Protein AF-A0ABD0AM89-F1 (afdb_monomer)

Secondary structure (DSSP, 8-state):
-TT--S-SHHHHHHHSGGGHHHHHHHHHHHHHHHHTTT-EEEEEEEEETTEE---SS---HHHHHHHHTTSTT--S-GGGHHHHHHHHHHHHHTT----EEEEEEEESPPTT-S-S--

Solvent-accessible surface area (backbone atoms only — not comparable to full-atom values): 7268 Å² total; per-residue (Å²): 113,99,79,72,69,92,58,68,61,76,49,50,78,70,71,38,74,73,58,50,58,59,53,50,56,53,46,52,54,52,48,56,58,36,43,78,67,58,27,46,68,44,77,39,36,32,25,54,59,92,48,77,28,70,65,98,63,94,71,53,52,64,61,48,54,61,46,22,68,75,46,92,77,26,35,64,43,71,89,48,50,66,62,51,52,52,49,53,52,51,36,52,75,71,75,52,86,76,62,64,40,73,44,74,47,74,44,60,73,70,86,81,76,78,74,92,80,127

Sequence (118 aa):
MKYRHRDLRNILERSSARETAIRVAVGNVCEQLLAAFGVTLVGYVQAIGPVDTDLTKPQTVSEIKDAITQNDLRILAQDRVAELHDLIDQTRRAGDTLGGWIRVVVNGMPAGIGSYVS

pLDDT: mean 94.1, std 6.4, range [63.75, 98.5]

Radius of gyration: 18.72 Å; Cα contacts (8 Å, |Δi|>4): 106; chains: 1; bounding box: 45×34×50 Å

Mean predicted aligned error: 4.32 Å

Structure (mmCIF, N/CA/C/O backbone):
data_AF-A0ABD0AM89-F1
#
_entry.id   AF-A0ABD0AM89-F1
#
loop_
_atom_site.group_PDB
_atom_site.id
_atom_site.type_symbol
_atom_site.label_atom_id
_atom_site.label_alt_id
_atom_site.label_comp_id
_atom_site.label_asym_id
_atom_site.label_entity_id
_atom_site.label_seq_id
_atom_site.pdbx_PDB_ins_code
_atom_site.Cartn_x
_atom_site.Cartn_y
_atom_site.Cartn_z
_atom_site.occupancy
_atom_site.B_iso_or_equiv
_atom_site.auth_seq_id
_atom_site.auth_comp_id
_atom_site.auth_asym_id
_atom_site.auth_atom_id
_atom_site.pdbx_PDB_model_num
ATOM 1 N N . MET A 1 1 ? 30.775 -9.494 -5.635 1.00 66.88 1 MET A N 1
ATOM 2 C CA . MET A 1 1 ? 29.381 -9.966 -5.453 1.00 66.88 1 MET A CA 1
ATOM 3 C C . MET A 1 1 ? 29.302 -10.971 -4.308 1.00 66.88 1 MET A C 1
ATOM 5 O O . MET A 1 1 ? 30.098 -11.904 -4.308 1.00 66.88 1 MET A O 1
ATOM 9 N N . LYS A 1 2 ? 28.361 -10.789 -3.364 1.00 91.12 2 LYS A N 1
ATOM 10 C CA . LYS A 1 2 ? 28.185 -11.572 -2.115 1.00 91.12 2 LYS A CA 1
ATOM 11 C C . LYS A 1 2 ? 28.309 -13.095 -2.288 1.00 91.12 2 LYS A C 1
ATOM 13 O O . LYS A 1 2 ? 28.922 -13.748 -1.456 1.00 91.12 2 LYS A O 1
ATOM 18 N N . TYR A 1 3 ? 27.791 -13.634 -3.393 1.00 92.75 3 TYR A N 1
ATOM 19 C CA . TYR A 1 3 ? 27.714 -15.078 -3.652 1.00 92.75 3 TYR A CA 1
ATOM 20 C C . TYR A 1 3 ? 28.718 -15.601 -4.693 1.00 92.75 3 TYR A C 1
ATOM 22 O O . TYR A 1 3 ? 28.663 -16.769 -5.062 1.00 92.75 3 TYR A O 1
ATOM 30 N N . ARG A 1 4 ? 29.622 -14.744 -5.201 1.00 91.62 4 ARG A N 1
ATOM 31 C CA . ARG A 1 4 ? 30.614 -15.086 -6.247 1.00 91.62 4 ARG A CA 1
ATOM 32 C C . ARG A 1 4 ? 30.017 -15.831 -7.464 1.00 91.62 4 ARG A C 1
ATOM 34 O O . ARG A 1 4 ? 30.688 -16.653 -8.082 1.00 91.62 4 ARG A O 1
ATOM 41 N N . HIS A 1 5 ? 28.761 -15.543 -7.814 1.00 92.38 5 HIS A N 1
ATOM 42 C CA . HIS A 1 5 ? 28.099 -16.136 -8.975 1.00 92.38 5 HIS A CA 1
ATOM 43 C C . HIS A 1 5 ? 28.689 -15.626 -10.292 1.00 92.38 5 HIS A C 1
ATOM 45 O O . HIS A 1 5 ? 29.093 -14.468 -10.393 1.00 92.38 5 HIS A O 1
ATOM 51 N N . ARG A 1 6 ? 28.701 -16.508 -11.297 1.00 92.38 6 ARG A N 1
ATOM 52 C CA . ARG A 1 6 ? 29.092 -16.196 -12.682 1.00 92.38 6 ARG A CA 1
ATOM 53 C C . ARG A 1 6 ? 27.894 -15.870 -13.580 1.00 92.38 6 ARG A C 1
ATOM 55 O O . ARG A 1 6 ? 28.084 -15.276 -14.630 1.00 92.38 6 ARG A O 1
ATOM 62 N N . ASP A 1 7 ? 26.685 -16.233 -13.148 1.00 93.06 7 ASP A N 1
ATOM 63 C CA . ASP A 1 7 ? 25.417 -15.886 -13.796 1.00 93.06 7 ASP A CA 1
ATOM 64 C C . ASP A 1 7 ? 24.581 -15.016 -12.843 1.00 93.06 7 ASP A C 1
ATOM 66 O O . ASP A 1 7 ? 24.364 -15.382 -11.682 1.00 93.06 7 ASP A O 1
ATOM 70 N N . LEU A 1 8 ? 24.133 -13.856 -13.331 1.00 91.62 8 LEU A N 1
ATOM 71 C CA . LEU A 1 8 ? 23.307 -12.905 -12.584 1.00 91.62 8 LEU A CA 1
ATOM 72 C C . LEU A 1 8 ? 21.860 -13.382 -12.415 1.00 91.62 8 LEU A C 1
ATOM 74 O O . LEU A 1 8 ? 21.198 -12.953 -11.469 1.00 91.62 8 LEU A O 1
ATOM 78 N N . ARG A 1 9 ? 21.376 -14.299 -13.264 1.00 92.56 9 ARG A N 1
ATOM 79 C CA . ARG A 1 9 ? 20.016 -14.857 -13.171 1.00 92.56 9 ARG A CA 1
ATOM 80 C C . ARG A 1 9 ? 19.752 -15.502 -11.816 1.00 92.56 9 ARG A C 1
ATOM 82 O O . ARG A 1 9 ? 18.697 -15.279 -11.239 1.00 92.56 9 ARG A O 1
ATOM 89 N N . ASN A 1 10 ? 20.752 -16.171 -11.241 1.00 89.94 10 ASN A N 1
ATOM 90 C CA . ASN A 1 10 ? 20.656 -16.766 -9.903 1.00 89.94 10 ASN A CA 1
ATOM 91 C C . ASN A 1 10 ? 20.266 -15.752 -8.815 1.00 89.94 10 ASN A C 1
ATOM 93 O O . ASN A 1 10 ? 19.654 -16.119 -7.816 1.00 89.94 10 ASN A O 1
ATOM 97 N N . ILE A 1 11 ? 20.633 -14.481 -9.000 1.00 91.50 11 ILE A N 1
ATOM 98 C CA . ILE A 1 11 ? 20.261 -13.395 -8.095 1.00 91.50 11 ILE A CA 1
ATOM 99 C C . ILE A 1 11 ? 18.870 -12.877 -8.469 1.00 91.50 11 ILE A C 1
ATOM 101 O O . ILE A 1 11 ? 18.007 -12.816 -7.598 1.00 91.50 11 ILE A O 1
ATOM 105 N N . LEU A 1 12 ? 18.636 -12.577 -9.754 1.00 90.88 12 LEU A N 1
ATOM 106 C CA . LEU A 1 12 ? 17.380 -11.999 -10.253 1.00 90.88 12 LEU A CA 1
ATOM 107 C C . LEU A 1 12 ? 16.143 -12.842 -9.904 1.00 90.88 12 LEU A C 1
ATOM 109 O O . LEU A 1 12 ? 15.133 -12.284 -9.479 1.00 90.88 12 LEU A O 1
ATOM 113 N N . GLU A 1 13 ? 16.235 -14.171 -10.003 1.00 90.69 13 GLU A N 1
ATOM 114 C CA . GLU A 1 13 ? 15.127 -15.090 -9.691 1.00 90.69 13 GLU A CA 1
ATOM 115 C C . GLU A 1 13 ? 14.667 -15.005 -8.226 1.00 90.69 13 GLU A C 1
ATOM 117 O O . GLU A 1 13 ? 13.504 -15.250 -7.909 1.00 90.69 13 GLU A O 1
ATOM 122 N N . ARG A 1 14 ? 15.575 -14.647 -7.307 1.00 88.44 14 ARG A N 1
ATOM 123 C CA . ARG A 1 14 ? 15.285 -14.566 -5.866 1.00 88.44 14 ARG A CA 1
ATOM 124 C C . ARG A 1 14 ? 15.142 -13.143 -5.344 1.00 88.44 14 ARG A C 1
ATOM 126 O O . ARG A 1 14 ? 14.482 -12.957 -4.329 1.00 88.44 14 ARG A O 1
ATOM 133 N N . SER A 1 15 ? 15.739 -12.155 -6.006 1.00 90.69 15 SER A N 1
ATOM 134 C CA . SER A 1 15 ? 15.619 -10.739 -5.639 1.00 90.69 15 SER A CA 1
ATOM 135 C C . SER A 1 15 ? 14.427 -10.043 -6.296 1.00 90.69 15 SER A C 1
ATOM 137 O O . SER A 1 15 ? 14.190 -8.868 -6.031 1.00 90.69 15 SER A O 1
ATOM 139 N N . SER A 1 16 ? 13.705 -10.733 -7.182 1.00 94.00 16 SER A N 1
ATOM 140 C CA . SER A 1 16 ? 12.521 -10.198 -7.847 1.00 94.00 16 SER A CA 1
ATOM 141 C C . SER A 1 16 ? 11.409 -9.865 -6.852 1.00 94.00 16 SER A C 1
ATOM 143 O O . SER A 1 16 ? 11.119 -10.629 -5.930 1.00 94.00 16 SER A O 1
ATOM 145 N N . ALA A 1 17 ? 10.688 -8.777 -7.129 1.00 93.44 17 ALA A N 1
ATOM 146 C CA . ALA A 1 17 ? 9.467 -8.416 -6.415 1.00 93.44 17 ALA A CA 1
ATOM 147 C C . ALA A 1 17 ? 8.371 -9.496 -6.505 1.00 93.44 17 ALA A C 1
ATOM 149 O O . ALA A 1 17 ? 7.401 -9.433 -5.755 1.00 93.44 17 ALA A O 1
ATOM 150 N N . ARG A 1 18 ? 8.518 -10.522 -7.359 1.00 95.25 18 ARG A N 1
ATOM 151 C CA . ARG A 1 18 ? 7.613 -11.682 -7.402 1.00 95.25 18 ARG A CA 1
ATOM 152 C C . ARG A 1 18 ? 7.463 -12.360 -6.036 1.00 95.25 18 ARG A C 1
ATOM 154 O O . ARG A 1 18 ? 6.393 -12.885 -5.741 1.00 95.25 18 ARG A O 1
ATOM 161 N N . GLU A 1 19 ? 8.497 -12.316 -5.198 1.00 96.56 19 GLU A N 1
ATOM 162 C CA . GLU A 1 19 ? 8.447 -12.855 -3.837 1.00 96.56 19 GL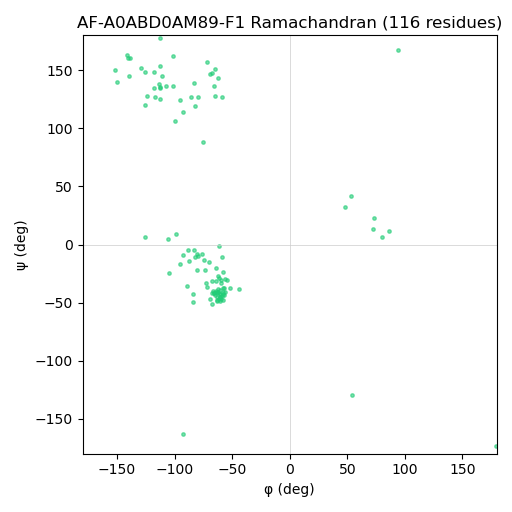U A CA 1
ATOM 163 C C . GLU A 1 19 ? 7.400 -12.148 -2.957 1.00 96.56 19 GLU A C 1
ATOM 165 O O . GLU A 1 19 ? 6.791 -12.794 -2.110 1.00 96.56 19 GLU A O 1
ATOM 170 N N . THR A 1 20 ? 7.056 -10.883 -3.224 1.00 96.88 20 THR A N 1
ATOM 171 C CA . THR A 1 20 ? 6.017 -10.169 -2.461 1.00 96.88 20 THR A CA 1
ATOM 172 C C . THR A 1 20 ? 4.652 -10.862 -2.499 1.00 96.88 20 THR A C 1
ATOM 174 O O . THR A 1 20 ? 3.885 -10.725 -1.550 1.00 96.88 20 THR A O 1
ATOM 177 N N . ALA A 1 21 ? 4.365 -11.682 -3.518 1.00 97.38 21 ALA A N 1
ATOM 178 C CA . ALA A 1 21 ? 3.128 -12.456 -3.597 1.00 97.38 21 ALA A CA 1
ATOM 179 C C . ALA A 1 21 ? 2.933 -13.383 -2.382 1.00 97.38 21 ALA A C 1
ATOM 181 O O . ALA A 1 21 ? 1.835 -13.436 -1.826 1.00 97.38 21 ALA A O 1
ATOM 182 N N . ILE A 1 22 ? 3.990 -14.068 -1.916 1.00 97.50 22 ILE A N 1
ATOM 183 C CA . ILE A 1 22 ? 3.872 -14.930 -0.728 1.00 97.50 22 ILE A CA 1
ATOM 184 C C . ILE A 1 22 ? 3.759 -14.101 0.552 1.00 97.50 22 ILE A C 1
ATOM 186 O O . ILE A 1 22 ? 3.030 -14.478 1.466 1.00 97.50 22 ILE A O 1
ATOM 190 N N . ARG A 1 23 ? 4.410 -12.931 0.600 1.00 98.06 23 ARG A N 1
ATOM 191 C CA . ARG A 1 23 ? 4.287 -12.002 1.732 1.00 98.06 23 ARG A CA 1
ATOM 192 C C . ARG A 1 23 ? 2.872 -11.457 1.868 1.00 98.06 23 ARG A C 1
ATOM 194 O O . ARG A 1 23 ? 2.382 -11.375 2.985 1.00 98.06 23 ARG A O 1
ATOM 201 N N . VAL A 1 24 ? 2.211 -11.131 0.757 1.00 98.06 24 VAL A N 1
ATOM 202 C CA . VAL A 1 24 ? 0.806 -10.693 0.748 1.00 98.06 24 VAL A CA 1
ATOM 203 C C . VAL A 1 24 ? -0.112 -11.824 1.206 1.00 98.06 24 VAL A C 1
ATOM 205 O O . VAL A 1 24 ? -0.987 -11.590 2.034 1.00 98.06 24 VAL A O 1
ATOM 208 N N . ALA A 1 25 ? 0.112 -13.057 0.742 1.00 97.88 25 ALA A N 1
ATOM 209 C CA . ALA A 1 25 ? -0.680 -14.207 1.177 1.00 97.88 25 ALA A CA 1
ATOM 210 C C . ALA A 1 25 ? -0.587 -14.435 2.697 1.00 97.88 25 ALA A C 1
ATOM 212 O O . ALA A 1 25 ? -1.610 -14.572 3.364 1.00 97.88 25 ALA A O 1
ATOM 213 N N . VAL A 1 26 ? 0.629 -14.411 3.255 1.00 98.50 26 VAL A N 1
ATOM 214 C CA . VAL A 1 26 ? 0.847 -14.508 4.709 1.00 98.50 26 VAL A CA 1
ATOM 215 C C . VAL A 1 26 ? 0.278 -13.285 5.433 1.00 98.50 26 VAL A C 1
ATOM 217 O O . VAL A 1 26 ? -0.380 -13.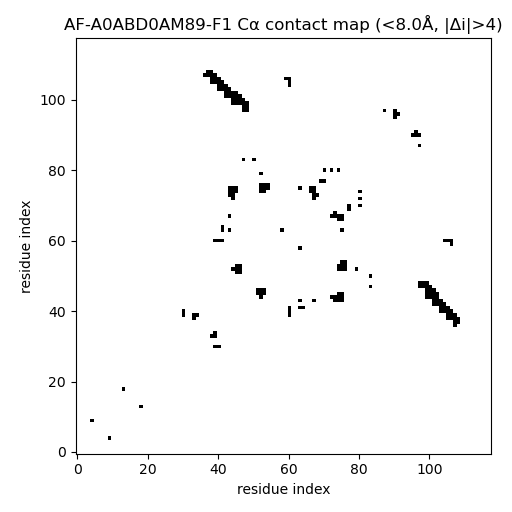427 6.460 1.00 98.50 26 VAL A O 1
ATOM 220 N N . GLY A 1 27 ? 0.467 -12.088 4.878 1.00 98.12 27 GLY A N 1
ATOM 221 C CA . GLY A 1 27 ? -0.069 -10.840 5.416 1.00 98.12 27 GLY A CA 1
ATOM 222 C C . GLY A 1 27 ? -1.590 -10.856 5.546 1.00 98.12 27 GLY A C 1
ATOM 223 O O . GLY A 1 27 ? -2.105 -10.396 6.556 1.00 98.12 27 GLY A O 1
ATOM 224 N N . ASN A 1 28 ? -2.304 -11.465 4.598 1.00 97.81 28 ASN A N 1
ATOM 225 C CA . ASN A 1 28 ? -3.759 -11.603 4.662 1.00 97.81 28 ASN A CA 1
ATOM 226 C C . ASN A 1 28 ? -4.219 -12.538 5.798 1.00 97.81 28 ASN A C 1
ATOM 228 O O . ASN A 1 28 ? -5.282 -12.338 6.380 1.00 97.81 28 ASN A O 1
ATOM 232 N N . VAL A 1 29 ? -3.419 -13.551 6.154 1.00 98.25 29 VAL A N 1
ATOM 233 C CA . VAL A 1 29 ? -3.682 -14.373 7.350 1.00 98.25 29 VAL A CA 1
ATOM 234 C C . VAL A 1 29 ? -3.505 -13.530 8.616 1.00 98.25 29 VAL A C 1
ATOM 236 O O . VAL A 1 29 ? -4.338 -13.590 9.520 1.00 98.25 29 VAL A O 1
ATOM 239 N N . CYS A 1 30 ? -2.466 -12.693 8.668 1.00 98.00 30 CYS A N 1
ATOM 240 C CA . CYS A 1 30 ? -2.270 -11.747 9.767 1.00 98.00 30 CYS A CA 1
ATOM 241 C C . CYS A 1 30 ? -3.403 -10.710 9.848 1.00 98.00 30 CYS A C 1
ATOM 243 O O . CYS A 1 30 ? -3.860 -10.405 10.944 1.00 98.00 30 CYS A O 1
ATOM 245 N N . GLU A 1 31 ? -3.884 -10.192 8.714 1.00 97.62 31 GLU A N 1
ATOM 246 C CA . GLU A 1 31 ? -5.006 -9.245 8.663 1.00 97.62 31 GLU A CA 1
ATOM 247 C C . GLU A 1 31 ? -6.295 -9.871 9.212 1.00 97.62 31 GLU A C 1
ATOM 249 O O . GLU A 1 31 ? -6.984 -9.238 10.007 1.00 97.62 31 GLU A O 1
ATOM 254 N N . GLN A 1 32 ? -6.581 -11.137 8.890 1.00 98.06 32 GLN A N 1
ATOM 255 C CA . GLN A 1 32 ? -7.719 -11.866 9.468 1.00 98.06 32 GLN A CA 1
ATOM 256 C C . GLN A 1 32 ? -7.596 -12.046 10.986 1.00 98.06 32 GLN A C 1
ATOM 258 O O . GLN A 1 32 ? -8.577 -11.869 11.708 1.00 98.06 32 GLN A O 1
ATOM 263 N N . LEU A 1 33 ? -6.397 -12.367 11.484 1.00 98.06 33 LEU A N 1
ATOM 264 C CA . LEU A 1 33 ? -6.145 -12.451 12.924 1.00 98.06 33 LEU A CA 1
ATOM 265 C C . LEU A 1 33 ? -6.379 -11.096 13.604 1.00 98.06 33 LEU A C 1
ATOM 267 O O . LEU A 1 33 ? -7.060 -11.028 14.621 1.00 98.06 33 LEU A O 1
ATOM 271 N N . LEU A 1 34 ? -5.837 -10.020 13.034 1.00 98.00 34 LEU A N 1
ATOM 2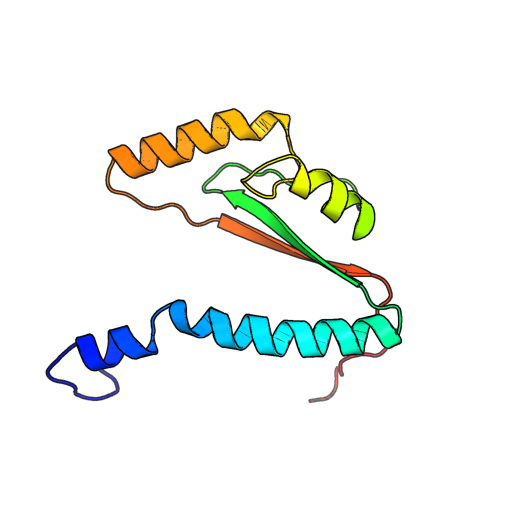72 C CA . LEU A 1 34 ? -5.988 -8.656 13.542 1.00 98.00 34 LEU A CA 1
ATOM 273 C C . LEU A 1 34 ? -7.453 -8.198 13.544 1.00 98.00 34 LEU A C 1
ATOM 275 O O . LEU A 1 34 ? -7.900 -7.581 14.513 1.00 98.00 34 LEU A O 1
ATOM 279 N N . ALA A 1 35 ? -8.221 -8.571 12.520 1.00 97.44 35 ALA A N 1
ATOM 280 C CA . ALA A 1 35 ? -9.644 -8.265 12.436 1.00 97.44 35 ALA A CA 1
ATOM 281 C C . ALA A 1 35 ? -10.444 -8.858 13.610 1.00 97.44 35 ALA A C 1
ATOM 283 O O . ALA A 1 35 ? -11.370 -8.211 14.099 1.00 97.44 35 ALA A O 1
ATOM 284 N N . AL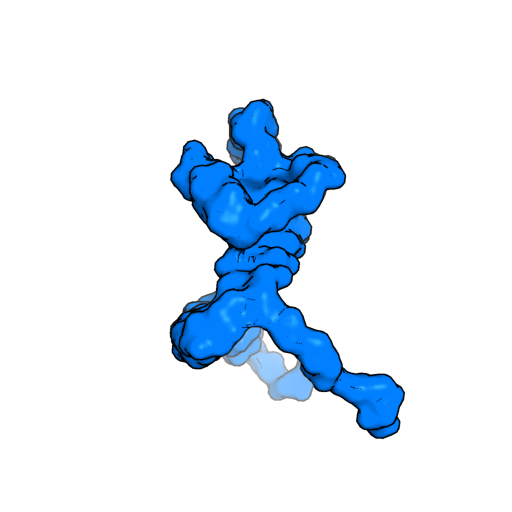A A 1 36 ? -10.053 -10.028 14.133 1.00 97.19 36 ALA A N 1
ATOM 285 C CA . ALA A 1 36 ? -10.679 -10.620 15.320 1.00 97.19 36 ALA A CA 1
ATOM 286 C C . ALA A 1 36 ? -10.494 -9.770 16.596 1.00 97.19 36 ALA A C 1
ATOM 288 O O . ALA A 1 36 ? -11.275 -9.900 17.537 1.00 97.19 36 ALA A O 1
ATOM 289 N N . PHE A 1 37 ? -9.502 -8.874 16.617 1.00 96.75 37 PHE A N 1
ATOM 290 C CA . PHE A 1 37 ? -9.263 -7.903 17.691 1.00 96.75 37 PHE A CA 1
ATOM 291 C C . PHE A 1 37 ? -9.812 -6.503 17.374 1.00 96.75 37 PHE A C 1
ATOM 293 O O . PHE A 1 37 ? -9.516 -5.551 18.092 1.00 96.75 37 PHE A O 1
ATOM 300 N N . GLY A 1 38 ? -10.589 -6.348 16.296 1.00 97.12 38 GLY A N 1
ATOM 301 C CA . GLY A 1 38 ? -11.099 -5.047 15.856 1.00 97.12 38 GLY A CA 1
ATOM 302 C C . GLY A 1 38 ? -10.033 -4.134 15.239 1.00 97.12 38 GLY A C 1
ATOM 303 O O . GLY A 1 38 ? -10.281 -2.941 15.058 1.00 97.12 38 GLY A O 1
ATOM 304 N N . VAL A 1 39 ? -8.856 -4.672 14.902 1.00 98.06 39 VAL A N 1
ATOM 305 C CA . VAL A 1 39 ? -7.794 -3.928 14.219 1.00 98.06 39 VAL A CA 1
ATOM 306 C C . VAL A 1 39 ? -8.040 -3.987 12.717 1.00 98.06 39 VAL A C 1
ATOM 308 O O . VAL A 1 39 ? -8.175 -5.061 12.135 1.00 98.06 39 VAL A O 1
ATOM 311 N N . THR A 1 40 ? -8.073 -2.824 12.074 1.00 97.44 40 THR A N 1
ATOM 312 C CA . THR A 1 40 ? -8.244 -2.709 10.621 1.00 97.44 40 THR A CA 1
ATOM 313 C C . THR A 1 40 ? -7.116 -1.887 10.030 1.00 97.44 40 THR A C 1
ATOM 315 O O . THR A 1 40 ? -6.587 -0.986 10.680 1.00 97.44 40 THR A O 1
ATOM 318 N N . LEU A 1 41 ? -6.737 -2.196 8.793 1.00 96.94 41 LEU A N 1
ATOM 319 C CA . LEU A 1 41 ? -5.696 -1.464 8.090 1.00 96.94 41 LEU A CA 1
ATOM 320 C C . LEU A 1 41 ? -6.038 -1.224 6.620 1.00 96.94 41 LEU A C 1
ATOM 322 O O . LEU A 1 41 ? -6.892 -1.893 6.031 1.00 96.94 41 LEU A O 1
ATOM 326 N N . VAL A 1 42 ? -5.356 -0.245 6.033 1.00 96.19 42 VAL A N 1
ATOM 327 C CA . VAL A 1 42 ? -5.375 0.040 4.598 1.00 96.19 42 VAL A CA 1
ATOM 328 C C . VAL A 1 42 ? -4.040 0.634 4.167 1.00 96.19 42 VAL A C 1
ATOM 330 O O . VAL A 1 42 ? -3.455 1.449 4.878 1.00 96.19 42 VAL A O 1
ATOM 333 N N . GLY A 1 43 ? -3.565 0.218 2.994 1.00 95.19 43 GLY A N 1
ATOM 334 C CA . GLY A 1 43 ? -2.454 0.849 2.289 1.00 95.19 43 GLY A CA 1
ATOM 335 C C . GLY A 1 43 ? -2.955 1.623 1.071 1.00 95.19 43 GLY A C 1
ATOM 336 O O . GLY A 1 43 ? -3.794 1.110 0.321 1.00 95.19 43 GLY A O 1
ATOM 337 N N . TYR A 1 44 ? -2.432 2.829 0.865 1.00 96.00 44 TYR A N 1
ATOM 338 C CA . TYR A 1 44 ? -2.734 3.666 -0.296 1.00 96.00 44 TYR A CA 1
ATOM 339 C C . TYR A 1 44 ? -1.496 4.413 -0.797 1.00 96.00 44 TYR A C 1
ATOM 341 O O . TYR A 1 44 ? -0.484 4.508 -0.097 1.00 96.00 44 TYR A O 1
ATOM 349 N N . VAL A 1 45 ? -1.571 4.916 -2.028 1.00 96.62 45 VAL A N 1
ATOM 350 C CA . VAL A 1 45 ? -0.494 5.693 -2.643 1.00 96.62 45 VAL A CA 1
ATOM 351 C C . VAL A 1 45 ? -0.602 7.135 -2.162 1.00 96.62 45 VAL A C 1
ATOM 353 O O . VAL A 1 45 ? -1.620 7.784 -2.373 1.00 96.62 45 VAL A O 1
ATOM 356 N N . GLN A 1 46 ? 0.440 7.615 -1.486 1.00 95.06 46 GLN A N 1
ATOM 357 C CA . GLN A 1 46 ? 0.533 8.990 -1.005 1.00 95.06 46 GLN A CA 1
ATOM 358 C C . GLN A 1 46 ? 1.178 9.897 -2.058 1.00 95.06 46 GLN A C 1
ATOM 360 O O . GLN A 1 46 ? 0.762 11.037 -2.203 1.00 95.06 46 GLN A O 1
ATOM 365 N N . ALA A 1 47 ? 2.151 9.403 -2.825 1.00 96.50 47 ALA A N 1
ATOM 366 C CA . ALA A 1 47 ? 2.781 10.177 -3.893 1.00 96.50 47 ALA A CA 1
ATOM 367 C C . ALA A 1 47 ? 3.299 9.274 -5.014 1.00 96.50 47 ALA A C 1
ATOM 369 O O . ALA A 1 47 ? 3.739 8.152 -4.751 1.00 96.50 47 ALA A O 1
ATOM 370 N N . ILE A 1 48 ? 3.315 9.791 -6.242 1.00 97.75 48 ILE A N 1
ATOM 371 C CA . ILE A 1 48 ? 3.970 9.168 -7.400 1.00 97.75 48 ILE A CA 1
ATOM 372 C C . ILE A 1 48 ? 4.928 10.200 -7.990 1.00 97.75 48 ILE A C 1
ATOM 374 O O . ILE A 1 48 ? 4.522 11.294 -8.382 1.00 97.75 48 ILE A O 1
ATOM 378 N N . GLY A 1 49 ? 6.219 9.867 -8.033 1.00 96.38 49 GLY A N 1
ATOM 379 C CA . GLY A 1 49 ? 7.250 10.841 -8.385 1.00 96.38 49 GLY A CA 1
ATOM 380 C C . GLY A 1 49 ? 7.170 12.099 -7.496 1.00 96.38 49 GLY A C 1
ATOM 381 O O . GLY A 1 49 ? 7.137 11.961 -6.271 1.00 96.38 49 GLY A O 1
ATOM 382 N N . PRO A 1 50 ? 7.155 13.315 -8.076 1.00 94.75 50 PRO A N 1
ATOM 383 C CA . PRO A 1 50 ? 7.089 14.570 -7.325 1.00 94.75 50 PRO A CA 1
ATOM 384 C C . PRO A 1 50 ? 5.667 14.991 -6.913 1.00 94.75 50 PRO A C 1
ATOM 386 O O . PRO A 1 50 ? 5.523 16.004 -6.231 1.00 94.75 50 PRO A O 1
ATOM 389 N N . VAL A 1 51 ? 4.624 14.272 -7.341 1.00 95.69 51 VAL A N 1
ATOM 390 C CA . VAL A 1 51 ? 3.226 14.666 -7.115 1.00 95.69 51 VAL A CA 1
ATOM 391 C C . VAL A 1 51 ? 2.711 14.018 -5.832 1.00 95.69 51 VAL A C 1
ATOM 393 O O . VAL A 1 51 ? 2.581 12.794 -5.757 1.00 95.69 51 VAL A O 1
ATOM 396 N N . ASP A 1 52 ? 2.420 14.848 -4.829 1.00 93.62 52 ASP A N 1
ATOM 397 C CA . ASP A 1 52 ? 1.767 14.441 -3.581 1.00 93.62 52 ASP A CA 1
ATOM 398 C C . ASP A 1 52 ? 0.243 14.391 -3.766 1.00 93.62 52 ASP A C 1
ATOM 400 O O . ASP A 1 52 ? -0.360 15.244 -4.419 1.00 93.62 52 ASP A O 1
ATOM 404 N N . THR A 1 53 ? -0.376 13.368 -3.191 1.00 91.25 53 THR A N 1
ATOM 405 C CA . THR A 1 53 ? -1.817 13.095 -3.240 1.00 91.25 53 THR A CA 1
ATOM 406 C C . THR A 1 53 ? -2.424 12.941 -1.848 1.00 91.25 53 THR A C 1
ATOM 408 O O . THR A 1 53 ? -3.595 12.567 -1.726 1.00 91.25 53 THR A O 1
ATOM 411 N N . ASP A 1 54 ? -1.638 13.204 -0.798 1.00 83.62 54 ASP A N 1
ATOM 412 C CA . ASP A 1 54 ? -2.115 13.168 0.574 1.00 83.62 54 ASP A CA 1
ATOM 413 C C . ASP A 1 54 ? -3.144 14.268 0.829 1.00 83.62 54 ASP A C 1
ATOM 415 O O . ASP A 1 54 ? -2.971 15.435 0.466 1.00 83.62 54 ASP A O 1
ATOM 419 N N . LEU A 1 55 ? -4.212 13.900 1.526 1.00 75.06 55 LEU A N 1
ATOM 420 C CA . LEU A 1 55 ? -5.160 14.862 2.055 1.00 75.06 55 LEU A CA 1
ATOM 421 C C . LEU A 1 55 ? -4.745 15.136 3.499 1.00 75.06 55 LEU A C 1
ATOM 423 O O . LEU A 1 55 ? -4.661 14.227 4.315 1.00 75.06 55 LEU A O 1
ATOM 427 N N . THR A 1 56 ? -4.516 16.400 3.845 1.00 70.25 56 THR A N 1
ATOM 428 C CA . THR A 1 56 ? -3.992 16.836 5.157 1.00 70.25 56 THR A CA 1
ATOM 429 C C . THR A 1 56 ? -4.868 16.480 6.368 1.00 70.25 56 THR A C 1
ATOM 431 O O . THR A 1 56 ? -4.517 16.805 7.504 1.00 70.25 56 THR A O 1
ATOM 434 N N . LYS A 1 57 ? -6.021 15.835 6.161 1.00 74.56 57 LYS A N 1
ATOM 435 C CA . LYS A 1 57 ? -6.974 15.479 7.212 1.00 74.56 57 LYS A CA 1
ATOM 436 C C . LYS A 1 57 ? -6.836 14.004 7.591 1.00 74.56 57 LYS A C 1
ATOM 438 O O . LYS A 1 57 ? -6.800 13.159 6.700 1.00 74.56 57 LYS A O 1
ATOM 443 N N . PRO A 1 58 ? -6.844 13.670 8.894 1.00 66.12 58 PRO A N 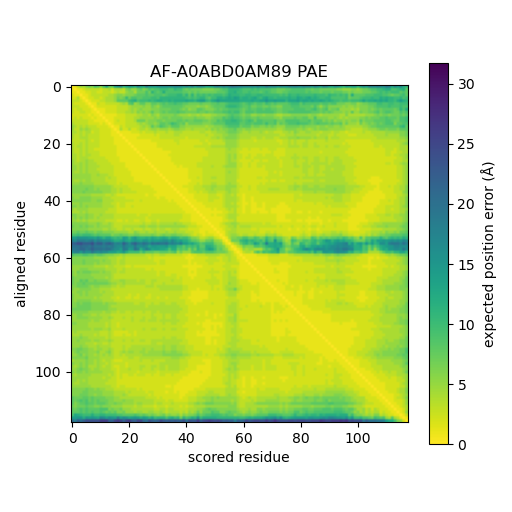1
ATOM 444 C CA . PRO A 1 58 ? -6.953 12.285 9.327 1.00 66.12 58 PRO A CA 1
ATOM 445 C C . PRO A 1 58 ? -8.248 11.669 8.792 1.00 66.12 58 PRO A C 1
ATOM 447 O O . PRO A 1 58 ? -9.327 12.223 9.001 1.00 66.12 58 PRO A O 1
ATOM 450 N N . GLN A 1 59 ? -8.128 10.528 8.123 1.00 83.94 59 GLN A N 1
ATOM 451 C CA . GLN A 1 59 ? -9.249 9.726 7.642 1.00 83.94 59 GLN A CA 1
ATOM 452 C C . GLN A 1 59 ? -9.212 8.352 8.307 1.00 83.94 59 GLN A C 1
ATOM 454 O O . GLN A 1 59 ? -8.143 7.823 8.628 1.00 83.94 59 GLN A O 1
ATOM 459 N N . THR A 1 60 ? -10.385 7.769 8.518 1.00 92.75 60 THR A N 1
ATOM 460 C CA . THR A 1 60 ? -10.508 6.389 8.985 1.00 92.75 60 THR A CA 1
ATOM 461 C C . THR A 1 60 ? -10.137 5.404 7.876 1.00 92.75 60 THR A C 1
ATOM 463 O O . THR A 1 60 ? -10.239 5.703 6.686 1.00 92.75 60 THR A O 1
ATOM 466 N N . VAL A 1 61 ? -9.752 4.184 8.256 1.00 95.31 61 VAL A N 1
ATOM 467 C CA . VAL A 1 61 ? -9.486 3.083 7.317 1.00 95.31 61 VAL A CA 1
ATOM 468 C C . VAL A 1 61 ? -10.658 2.860 6.351 1.00 95.31 61 VAL A C 1
ATOM 470 O O . VAL A 1 61 ? -10.413 2.579 5.181 1.00 95.31 61 VAL A O 1
ATOM 473 N N . SER A 1 62 ? -11.911 3.002 6.805 1.00 94.88 62 SER A N 1
ATOM 474 C CA . SER A 1 62 ? -13.093 2.832 5.945 1.00 94.88 62 SER A CA 1
ATOM 475 C C . SER A 1 62 ? -13.190 3.931 4.889 1.00 94.88 62 SER A C 1
ATOM 477 O O . SER A 1 62 ? -13.264 3.624 3.705 1.00 94.88 62 SER A O 1
ATOM 479 N N . GLU A 1 63 ? -13.104 5.201 5.296 1.00 94.38 63 GLU A N 1
ATOM 480 C CA . GLU A 1 63 ? -13.178 6.345 4.374 1.00 94.38 63 GLU A CA 1
ATOM 481 C C . GLU A 1 63 ? -12.057 6.303 3.329 1.00 94.38 63 GLU A C 1
ATOM 483 O O . GLU A 1 63 ? -12.285 6.575 2.150 1.00 94.38 63 GLU A O 1
ATOM 488 N N . ILE A 1 64 ? -10.848 5.909 3.746 1.00 95.56 64 ILE A N 1
ATOM 489 C CA . ILE A 1 64 ? -9.718 5.720 2.834 1.00 95.56 64 ILE A CA 1
ATOM 490 C C . ILE A 1 64 ? -10.028 4.600 1.837 1.00 95.56 64 ILE A C 1
ATOM 492 O O . ILE A 1 64 ? -9.844 4.799 0.639 1.00 95.56 64 ILE A O 1
ATOM 496 N N . LYS A 1 65 ? -10.502 3.429 2.297 1.00 95.56 65 LYS A N 1
ATOM 497 C CA . LYS A 1 65 ? -10.854 2.299 1.414 1.00 95.56 65 LYS A CA 1
ATOM 498 C C . LYS A 1 65 ? -11.896 2.708 0.367 1.00 95.56 65 LYS A C 1
ATOM 500 O O . LYS A 1 65 ? -11.725 2.386 -0.810 1.00 95.56 65 LYS A O 1
ATOM 505 N N . ASP A 1 66 ? -12.920 3.449 0.771 1.00 95.00 66 ASP A N 1
ATOM 506 C CA . ASP A 1 66 ? -13.984 3.896 -0.129 1.00 95.00 66 ASP A CA 1
ATOM 507 C C . ASP A 1 66 ? -13.465 4.888 -1.180 1.00 95.00 66 ASP A C 1
ATOM 509 O O . ASP A 1 66 ? -13.808 4.773 -2.355 1.00 95.00 66 ASP A O 1
ATOM 513 N N . ALA A 1 67 ? -12.582 5.815 -0.796 1.00 93.69 67 ALA A N 1
ATOM 514 C CA . ALA A 1 67 ? -12.001 6.794 -1.714 1.00 93.69 67 ALA A CA 1
ATOM 515 C C . 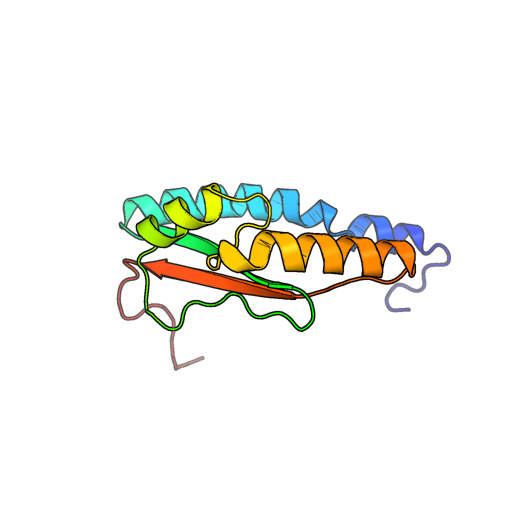ALA A 1 67 ? -11.027 6.168 -2.728 1.00 93.69 67 ALA A C 1
ATOM 517 O O . ALA A 1 67 ? -11.109 6.441 -3.926 1.00 93.69 67 ALA A O 1
ATOM 518 N N . ILE A 1 68 ? -10.109 5.307 -2.275 1.00 95.19 68 ILE A N 1
ATOM 519 C CA . ILE A 1 68 ? -9.055 4.745 -3.141 1.00 95.19 68 ILE A CA 1
ATOM 520 C C . ILE A 1 68 ? -9.573 3.680 -4.111 1.00 95.19 68 ILE A C 1
ATOM 522 O O . ILE A 1 68 ? -8.849 3.281 -5.015 1.00 95.19 68 ILE A O 1
ATOM 526 N N . THR A 1 69 ? -10.793 3.176 -3.910 1.00 96.00 69 THR A N 1
ATOM 527 C CA . THR A 1 69 ? -11.443 2.241 -4.844 1.00 96.00 69 THR A CA 1
ATOM 528 C C . THR A 1 69 ? -12.111 2.948 -6.021 1.00 96.00 69 THR A C 1
ATOM 530 O O . THR A 1 69 ? -12.463 2.283 -6.992 1.00 96.00 69 THR A O 1
ATOM 533 N N . GLN A 1 70 ? -12.233 4.281 -5.980 1.00 95.94 70 GLN A N 1
ATOM 534 C CA . GLN A 1 70 ? -12.792 5.083 -7.075 1.00 95.94 70 GLN A CA 1
ATOM 535 C C . GLN A 1 70 ? -11.791 5.363 -8.206 1.00 95.94 70 GLN A C 1
ATOM 537 O O . GLN A 1 70 ? -12.178 5.891 -9.245 1.00 95.94 70 GLN A O 1
ATOM 542 N N . ASN A 1 71 ? -10.514 5.018 -8.024 1.00 96.38 71 ASN A N 1
ATOM 543 C CA . ASN A 1 71 ? -9.478 5.173 -9.041 1.00 96.38 71 ASN A CA 1
ATOM 544 C C . ASN A 1 71 ? -8.511 3.980 -9.053 1.00 96.38 71 ASN A C 1
ATOM 546 O O . ASN A 1 71 ? -8.398 3.220 -8.092 1.00 96.38 71 ASN A O 1
ATOM 550 N N . ASP A 1 72 ? -7.803 3.818 -10.165 1.00 97.12 72 ASP A N 1
ATOM 551 C CA . ASP A 1 72 ? -6.847 2.736 -10.412 1.00 97.12 72 ASP A CA 1
ATOM 552 C C . ASP A 1 72 ? -5.474 2.975 -9.762 1.00 97.12 72 ASP A C 1
ATOM 554 O O . ASP A 1 72 ? -4.748 2.021 -9.477 1.00 97.12 72 ASP A O 1
ATOM 558 N N . LEU A 1 73 ? -5.137 4.234 -9.472 1.00 97.12 73 LEU A N 1
ATOM 559 C CA . LEU A 1 73 ? -3.891 4.628 -8.809 1.00 97.12 73 LEU A CA 1
ATOM 560 C C . LEU A 1 73 ? -3.918 4.428 -7.286 1.00 97.12 73 LEU A C 1
ATOM 562 O O . LEU A 1 73 ? -2.879 4.526 -6.635 1.00 97.12 73 LEU A O 1
ATOM 566 N N . ARG A 1 74 ? -5.088 4.123 -6.712 1.00 96.69 74 ARG A N 1
ATOM 567 C CA . ARG A 1 74 ? -5.327 3.978 -5.268 1.00 96.69 74 ARG A CA 1
ATOM 568 C C . ARG A 1 74 ? -4.868 5.197 -4.454 1.00 96.69 74 ARG A C 1
ATOM 570 O O . ARG A 1 74 ? -4.282 5.035 -3.381 1.00 96.69 74 ARG A O 1
ATOM 577 N N . ILE A 1 75 ? -5.131 6.397 -4.967 1.00 96.06 75 ILE A N 1
ATOM 578 C CA . ILE A 1 75 ? -4.833 7.685 -4.317 1.00 96.06 75 ILE A CA 1
ATOM 579 C C . ILE A 1 75 ? -6.090 8.296 -3.692 1.00 96.06 75 ILE A C 1
ATOM 581 O O . ILE A 1 75 ? -7.213 7.946 -4.063 1.00 96.06 75 ILE A O 1
ATOM 585 N N . LEU A 1 76 ? -5.907 9.245 -2.772 1.00 94.81 76 LEU A N 1
ATOM 586 C CA . LEU A 1 76 ? -7.013 9.990 -2.164 1.00 94.81 76 LEU A CA 1
ATOM 587 C C . LEU A 1 76 ? -7.469 11.180 -3.024 1.00 94.81 76 LEU A C 1
ATOM 589 O O . LEU A 1 76 ? -8.673 11.398 -3.183 1.00 94.81 76 LEU A O 1
ATOM 593 N N . ALA A 1 77 ? -6.520 11.933 -3.587 1.00 94.06 77 ALA A N 1
ATOM 594 C CA . ALA A 1 77 ? -6.779 13.130 -4.388 1.00 94.06 77 ALA A CA 1
ATOM 595 C C . ALA A 1 77 ? -7.291 12.788 -5.803 1.00 94.06 77 ALA A C 1
ATOM 597 O O . ALA A 1 77 ? -6.519 12.659 -6.751 1.00 94.06 77 ALA A O 1
ATOM 598 N N . GLN A 1 78 ? -8.612 12.636 -5.952 1.00 93.31 78 GLN A N 1
ATOM 599 C CA . GLN A 1 78 ? -9.248 12.247 -7.225 1.00 93.31 78 GLN A CA 1
ATOM 600 C C . GLN A 1 78 ? -8.978 13.240 -8.367 1.00 93.31 78 GLN A C 1
ATOM 602 O O . GLN A 1 78 ? -8.900 12.853 -9.529 1.00 93.31 78 GLN A O 1
ATOM 607 N N . ASP A 1 79 ? -8.805 14.521 -8.045 1.00 94.56 79 ASP A N 1
ATOM 608 C CA . ASP A 1 79 ? -8.509 15.581 -9.010 1.00 94.56 79 ASP A CA 1
ATOM 609 C C . ASP A 1 79 ? -7.089 15.485 -9.598 1.00 94.56 79 ASP A C 1
ATOM 611 O O . ASP A 1 79 ? -6.809 16.110 -10.620 1.00 94.56 79 ASP A O 1
ATOM 615 N N . ARG A 1 80 ? -6.202 14.693 -8.980 1.00 95.69 80 ARG A N 1
ATOM 616 C CA . ARG A 1 80 ? -4.818 14.465 -9.427 1.00 95.69 80 ARG A CA 1
ATOM 617 C C . ARG A 1 80 ? -4.660 13.239 -10.332 1.00 95.69 80 ARG A C 1
ATOM 619 O O . ARG A 1 80 ? -3.586 13.049 -10.894 1.00 95.69 80 ARG A O 1
ATOM 626 N N . VAL A 1 81 ? -5.694 12.402 -10.494 1.00 96.94 81 VAL A N 1
ATOM 627 C CA . VAL A 1 81 ? -5.593 11.132 -11.247 1.00 96.94 81 VAL A CA 1
ATOM 628 C C . VAL A 1 81 ? -5.132 11.368 -12.689 1.00 96.94 81 VAL A C 1
ATOM 630 O O . VAL A 1 81 ? -4.188 10.724 -13.138 1.00 96.94 81 VAL A O 1
ATOM 633 N N . ALA A 1 82 ? -5.744 12.329 -13.389 1.00 97.81 82 ALA A N 1
ATOM 634 C CA . ALA A 1 82 ? -5.409 12.626 -14.783 1.00 97.81 82 ALA A CA 1
ATOM 635 C C . ALA A 1 82 ? -3.962 13.129 -14.946 1.00 97.81 82 ALA A C 1
ATOM 637 O O . ALA A 1 82 ? -3.232 12.635 -15.800 1.00 97.81 82 ALA A O 1
ATOM 638 N N . GLU A 1 83 ? -3.525 14.053 -14.082 1.00 97.75 83 GLU A N 1
ATOM 639 C CA . GLU A 1 83 ? -2.139 14.546 -14.065 1.00 97.75 83 GLU A CA 1
ATOM 640 C C . GLU A 1 83 ? -1.137 13.403 -13.851 1.00 97.75 83 GLU A C 1
ATOM 642 O O . GLU A 1 83 ? -0.088 13.350 -14.493 1.00 97.75 83 GLU A O 1
ATOM 647 N N . LEU A 1 84 ? -1.459 12.467 -12.958 1.00 98.00 84 LEU A N 1
ATOM 648 C CA . LEU A 1 84 ? -0.593 11.337 -12.648 1.00 98.00 84 LEU A CA 1
ATOM 649 C C . LEU A 1 84 ? -0.523 10.306 -13.772 1.00 98.00 84 LEU A C 1
ATOM 651 O O . LEU A 1 84 ? 0.555 9.764 -14.018 1.00 98.00 84 LEU A O 1
ATOM 655 N N . HIS A 1 85 ? -1.627 10.049 -14.476 1.00 98.50 85 HIS A N 1
ATOM 656 C CA . HIS A 1 85 ? -1.595 9.230 -15.690 1.00 98.50 85 HIS A CA 1
ATOM 657 C C . HIS A 1 85 ? -0.697 9.861 -16.755 1.00 98.50 85 HIS A C 1
ATOM 659 O O . HIS A 1 85 ? 0.165 9.170 -17.300 1.00 98.50 85 HIS A O 1
ATOM 665 N N . ASP A 1 86 ? -0.822 11.171 -16.982 1.00 98.38 86 ASP A N 1
ATOM 666 C CA . ASP A 1 86 ? 0.029 11.897 -17.928 1.00 98.38 86 ASP A CA 1
ATOM 667 C C . ASP A 1 86 ? 1.510 11.823 -17.535 1.00 98.38 86 ASP A C 1
ATOM 669 O O . ASP A 1 86 ? 2.367 11.584 -18.390 1.00 98.38 86 ASP A O 1
ATOM 673 N N . LEU A 1 87 ? 1.823 11.980 -16.246 1.00 98.31 87 LEU A N 1
ATOM 674 C CA . LEU A 1 87 ? 3.181 11.847 -15.723 1.00 98.31 87 LEU A CA 1
ATOM 675 C C . LEU A 1 87 ? 3.745 10.437 -15.965 1.00 98.31 87 LEU A C 1
ATOM 677 O O . LEU A 1 87 ? 4.852 10.302 -16.487 1.00 98.31 87 LEU A O 1
ATOM 681 N N . ILE A 1 88 ? 2.986 9.388 -15.631 1.00 98.25 88 ILE A N 1
ATOM 682 C CA . ILE A 1 88 ? 3.394 7.988 -15.834 1.00 98.25 88 ILE A CA 1
ATOM 683 C C . ILE A 1 88 ? 3.669 7.717 -17.318 1.00 98.25 88 ILE A C 1
ATOM 685 O O . ILE A 1 88 ? 4.692 7.116 -17.663 1.00 98.25 88 ILE A O 1
ATOM 689 N N . ASP A 1 89 ? 2.794 8.188 -18.204 1.00 98.44 89 ASP A N 1
ATOM 690 C CA . ASP A 1 89 ? 2.937 8.012 -19.647 1.00 98.44 89 ASP A CA 1
ATOM 691 C C . ASP A 1 89 ? 4.151 8.755 -20.208 1.00 98.44 89 ASP A C 1
ATOM 693 O O . ASP A 1 89 ? 4.888 8.208 -21.036 1.00 98.44 89 ASP A O 1
ATOM 697 N N . GLN A 1 90 ? 4.393 9.986 -19.758 1.00 98.38 90 GLN A N 1
ATOM 698 C CA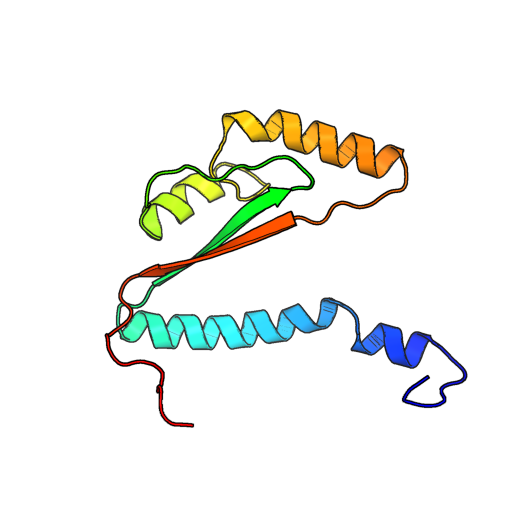 . GLN A 1 90 ? 5.566 10.762 -20.155 1.00 98.38 90 GLN A CA 1
ATOM 699 C C . GLN A 1 90 ? 6.860 10.083 -19.703 1.00 98.38 90 GLN A C 1
ATOM 701 O O . GLN A 1 90 ? 7.763 9.891 -20.522 1.00 98.38 90 GLN A O 1
ATOM 706 N N . THR A 1 91 ? 6.936 9.644 -18.444 1.00 98.25 91 THR A N 1
ATOM 707 C CA . THR A 1 91 ? 8.103 8.926 -17.917 1.00 98.25 91 THR A CA 1
ATOM 708 C C . THR A 1 91 ? 8.348 7.625 -18.678 1.00 98.25 91 THR A C 1
ATOM 710 O O . THR A 1 91 ? 9.478 7.343 -19.082 1.00 98.25 91 THR A O 1
ATOM 713 N N . ARG A 1 92 ? 7.284 6.874 -18.988 1.00 97.88 92 ARG A N 1
ATOM 714 C CA . ARG A 1 92 ? 7.378 5.668 -19.814 1.00 97.88 92 ARG A CA 1
ATOM 715 C C . ARG A 1 92 ? 7.919 5.968 -21.214 1.00 97.88 92 ARG A C 1
ATOM 717 O O . ARG A 1 92 ? 8.780 5.233 -21.693 1.00 97.88 92 ARG A O 1
ATOM 724 N N . ARG A 1 93 ? 7.431 7.023 -21.881 1.00 98.12 93 ARG A N 1
ATOM 725 C CA . ARG A 1 93 ? 7.910 7.436 -23.219 1.00 98.12 93 ARG A CA 1
ATOM 726 C C . ARG A 1 93 ? 9.372 7.881 -23.196 1.00 98.12 93 ARG A C 1
ATOM 728 O O . ARG A 1 93 ? 10.073 7.670 -24.181 1.00 98.12 93 ARG A O 1
ATOM 735 N N . ALA A 1 94 ? 9.829 8.446 -22.082 1.00 98.12 94 ALA A N 1
ATOM 736 C CA . ALA A 1 94 ? 11.224 8.815 -21.870 1.00 98.12 94 ALA A CA 1
ATOM 737 C C . ALA A 1 94 ? 12.145 7.615 -21.563 1.00 98.12 94 ALA A C 1
ATOM 739 O O . ALA A 1 94 ? 13.362 7.782 -21.536 1.00 98.12 94 ALA A O 1
ATOM 740 N N . GLY A 1 95 ? 11.596 6.410 -21.357 1.00 97.81 95 GLY A N 1
ATOM 741 C CA . GLY A 1 95 ? 12.375 5.223 -20.993 1.00 97.81 95 GLY A CA 1
ATOM 742 C C . GLY A 1 95 ? 12.887 5.245 -19.550 1.00 97.81 95 GLY A C 1
ATOM 743 O O . GLY A 1 95 ? 13.870 4.570 -19.248 1.00 97.81 95 GLY A O 1
ATOM 744 N N . ASP A 1 96 ? 12.234 6.016 -18.681 1.00 98.25 96 ASP A N 1
ATOM 745 C CA . ASP A 1 96 ? 12.592 6.177 -17.273 1.00 98.25 96 ASP A CA 1
ATOM 746 C C . ASP A 1 96 ? 11.508 5.563 -16.359 1.00 98.25 96 ASP A C 1
ATOM 748 O O . ASP A 1 96 ? 10.506 5.008 -16.826 1.00 98.25 96 ASP A O 1
ATOM 752 N N . THR A 1 97 ? 11.716 5.600 -15.044 1.00 97.56 97 THR A N 1
ATOM 753 C CA . THR A 1 97 ? 10.848 4.971 -14.041 1.00 97.56 97 THR A CA 1
ATOM 754 C C . THR A 1 97 ? 10.460 5.938 -12.931 1.00 97.56 97 THR A C 1
ATOM 756 O O . THR A 1 97 ? 11.204 6.853 -12.589 1.00 97.56 97 THR A O 1
ATOM 759 N N . LEU A 1 98 ? 9.292 5.703 -12.331 1.00 97.81 98 LEU A N 1
ATOM 760 C CA . LEU A 1 98 ? 8.823 6.443 -11.164 1.00 97.81 98 LEU A CA 1
ATOM 761 C C . LEU A 1 98 ? 8.787 5.525 -9.948 1.00 97.81 98 LEU A C 1
ATOM 763 O O . LEU A 1 98 ? 8.298 4.397 -10.005 1.00 97.81 98 LEU A O 1
ATOM 767 N N . GLY A 1 99 ? 9.289 6.048 -8.836 1.00 96.94 99 GLY A N 1
ATOM 768 C CA . GLY A 1 99 ? 8.953 5.558 -7.508 1.00 96.94 99 GLY A CA 1
ATOM 769 C C . GLY A 1 99 ? 7.779 6.340 -6.924 1.00 96.94 99 GLY A C 1
ATOM 770 O O . GLY A 1 99 ? 7.059 7.061 -7.618 1.00 96.94 99 GLY A O 1
ATOM 771 N N . GLY A 1 100 ? 7.617 6.234 -5.615 1.00 96.44 100 GLY A N 1
ATOM 772 C CA . GLY A 1 100 ? 6.572 6.948 -4.908 1.00 96.44 100 GLY A CA 1
ATOM 773 C C . GLY A 1 100 ? 6.588 6.650 -3.422 1.00 96.44 100 GLY A C 1
ATOM 774 O O . GLY A 1 100 ? 7.476 5.960 -2.914 1.00 96.44 100 GLY A O 1
ATOM 775 N N . TRP A 1 101 ? 5.575 7.163 -2.744 1.00 96.06 101 TRP A N 1
ATOM 776 C CA . TRP A 1 101 ? 5.355 6.960 -1.322 1.00 96.06 101 TRP A CA 1
ATOM 777 C C . TRP A 1 101 ? 4.032 6.242 -1.132 1.00 96.06 101 TRP A C 1
ATOM 779 O O . TRP A 1 101 ? 3.023 6.609 -1.732 1.00 96.06 101 TRP A O 1
ATOM 789 N N . ILE A 1 102 ? 4.036 5.228 -0.276 1.00 95.94 102 ILE A N 1
ATOM 790 C CA . ILE A 1 102 ? 2.819 4.575 0.195 1.00 95.94 102 ILE A CA 1
ATOM 791 C C . ILE A 1 102 ? 2.626 4.908 1.666 1.00 95.94 102 ILE A C 1
ATOM 793 O O . ILE A 1 102 ? 3.596 4.980 2.424 1.00 95.94 102 ILE A O 1
ATOM 797 N N . ARG A 1 103 ? 1.373 5.066 2.081 1.00 95.06 103 ARG A N 1
ATOM 798 C CA . ARG A 1 103 ? 1.014 5.168 3.492 1.00 95.06 103 ARG A CA 1
ATOM 799 C C . ARG A 1 103 ? 0.190 3.959 3.892 1.00 95.06 103 ARG A C 1
ATOM 801 O O . ARG A 1 103 ? -0.699 3.533 3.158 1.00 95.06 103 ARG A O 1
ATOM 808 N N . VAL A 1 104 ? 0.482 3.428 5.076 1.00 95.44 104 VAL A N 1
ATOM 809 C CA . VAL A 1 104 ? -0.333 2.405 5.731 1.00 95.44 104 VAL A CA 1
ATOM 810 C C . VAL A 1 104 ? -0.958 3.026 6.969 1.00 95.44 104 VAL A C 1
ATOM 812 O O . VAL A 1 104 ? -0.253 3.583 7.809 1.00 95.44 104 VAL A O 1
ATOM 815 N N . VAL A 1 105 ? -2.279 2.941 7.069 1.00 94.94 105 VAL A N 1
ATOM 816 C CA . VAL A 1 105 ? -3.051 3.427 8.215 1.00 94.94 105 VAL A CA 1
ATOM 817 C C . VAL A 1 105 ? -3.642 2.227 8.931 1.00 94.94 105 VAL A C 1
ATOM 819 O O . VAL A 1 105 ? -4.179 1.327 8.286 1.00 94.94 105 VAL A O 1
ATOM 822 N N . VAL A 1 106 ? -3.534 2.222 10.259 1.00 96.19 106 VAL A N 1
ATOM 823 C CA . VAL A 1 106 ? -4.077 1.183 11.136 1.00 96.19 106 VAL A CA 1
ATOM 824 C C . VAL A 1 106 ? -5.000 1.845 12.153 1.00 96.19 106 VAL A C 1
ATOM 826 O O . VAL A 1 106 ? -4.601 2.787 12.836 1.00 96.19 106 VAL A O 1
ATOM 829 N N . ASN A 1 107 ? -6.228 1.352 12.272 1.00 95.75 107 ASN A N 1
ATOM 830 C CA . ASN A 1 107 ? -7.177 1.746 13.310 1.00 95.75 107 ASN A CA 1
ATOM 831 C C . ASN A 1 107 ? -7.434 0.579 14.272 1.00 95.75 107 ASN A C 1
ATOM 833 O O . ASN A 1 107 ? -7.320 -0.584 13.893 1.00 95.75 107 ASN A O 1
ATOM 837 N N . GLY A 1 108 ? -7.806 0.896 15.516 1.00 95.75 108 GLY A N 1
ATOM 838 C CA . GLY A 1 108 ? -8.172 -0.101 16.531 1.00 95.75 108 GLY A CA 1
ATOM 839 C C . GLY A 1 108 ? -6.991 -0.774 17.235 1.00 95.75 108 GLY A C 1
ATOM 840 O O . GLY A 1 108 ? -7.204 -1.695 18.015 1.00 95.75 108 GLY A O 1
ATOM 841 N N . MET A 1 109 ? -5.753 -0.330 16.990 1.00 96.12 109 MET A N 1
ATOM 842 C CA . MET A 1 109 ? -4.581 -0.932 17.626 1.00 96.12 109 MET A CA 1
ATOM 843 C C . MET A 1 109 ? -4.600 -0.714 19.150 1.00 96.12 109 MET A C 1
ATOM 845 O O . MET A 1 109 ? -4.720 0.436 19.587 1.00 96.12 109 MET A O 1
ATOM 849 N N . PRO A 1 110 ? -4.448 -1.770 19.971 1.00 94.50 110 PRO A N 1
ATOM 850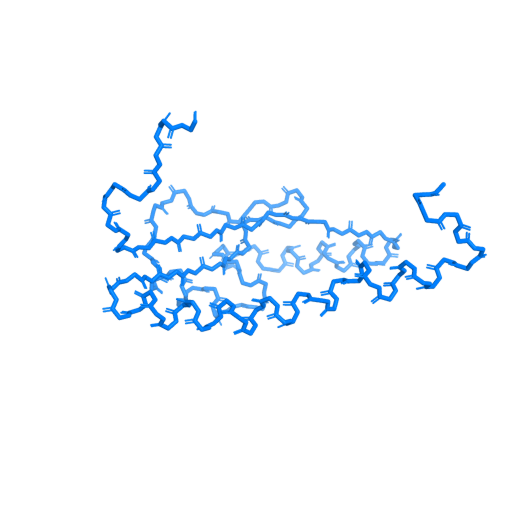 C CA . PRO A 1 110 ? -4.367 -1.614 21.415 1.00 94.50 110 PRO A CA 1
ATOM 851 C C . PRO A 1 110 ? -3.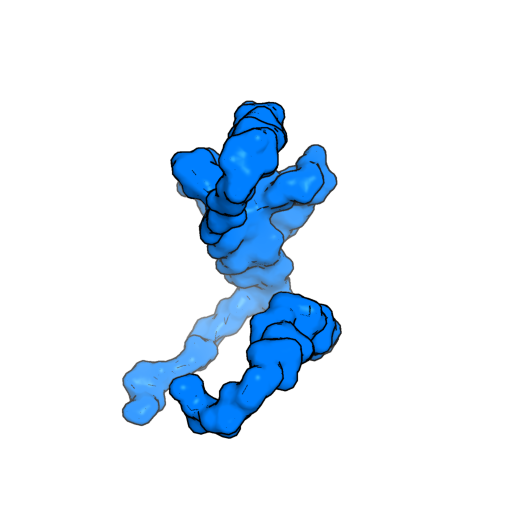078 -0.887 21.821 1.00 94.50 110 PRO A C 1
ATOM 853 O O . PRO A 1 110 ? -2.024 -1.040 21.198 1.00 94.50 110 PRO A O 1
ATOM 856 N N . ALA A 1 111 ? -3.157 -0.108 22.899 1.00 94.94 111 ALA A N 1
ATOM 857 C CA . ALA A 1 111 ? -1.987 0.524 23.494 1.00 94.94 111 ALA A CA 1
ATOM 858 C C . ALA A 1 111 ? -1.010 -0.528 24.053 1.00 94.94 111 ALA A C 1
ATOM 860 O O . ALA A 1 111 ? -1.421 -1.601 24.493 1.00 94.94 111 ALA A O 1
ATOM 861 N N . GLY A 1 112 ? 0.285 -0.199 24.076 1.00 93.31 112 GLY A N 1
ATOM 862 C CA . GLY A 1 112 ? 1.319 -1.051 24.679 1.00 93.31 112 GLY A CA 1
ATOM 863 C C . GLY A 1 112 ? 1.907 -2.124 23.757 1.00 93.31 112 GLY A C 1
ATOM 864 O O . GLY A 1 112 ? 2.616 -3.005 24.231 1.00 93.31 112 GLY A O 1
ATOM 865 N N . ILE A 1 113 ? 1.640 -2.062 22.450 1.00 94.31 113 ILE A N 1
ATOM 866 C CA . ILE A 1 113 ? 2.310 -2.919 21.467 1.00 94.31 113 ILE A CA 1
ATOM 867 C C . ILE A 1 113 ? 3.692 -2.342 21.145 1.00 94.31 113 ILE A C 1
ATOM 869 O O . ILE A 1 113 ? 3.814 -1.176 20.773 1.00 94.31 113 ILE A O 1
ATOM 873 N N . GLY A 1 114 ? 4.725 -3.180 21.264 1.00 94.00 114 GLY A N 1
ATOM 874 C CA . GLY A 1 114 ? 6.130 -2.765 21.206 1.00 94.00 114 GLY A CA 1
ATOM 875 C C . GLY A 1 114 ? 6.714 -2.492 22.598 1.00 94.00 114 GLY A C 1
ATOM 876 O O . GLY A 1 114 ? 5.993 -2.433 23.588 1.00 94.00 114 GLY A O 1
ATOM 877 N N . SER A 1 115 ? 8.037 -2.358 22.686 1.00 94.31 115 SER A N 1
ATOM 878 C CA . SER A 1 115 ? 8.754 -2.126 23.947 1.00 94.31 115 SER A CA 1
ATOM 879 C C . SER A 1 115 ? 9.875 -1.108 23.752 1.00 94.31 115 SER A C 1
ATOM 881 O O . SER A 1 115 ? 10.516 -1.093 22.703 1.00 94.31 115 SER A O 1
ATOM 883 N N . TYR A 1 116 ? 10.128 -0.284 24.772 1.00 92.81 116 TYR A N 1
ATOM 884 C CA . TYR A 1 116 ? 11.268 0.642 24.816 1.00 92.81 116 TYR A CA 1
ATOM 885 C C . TYR A 1 116 ? 12.538 0.002 25.401 1.00 92.81 116 TYR A C 1
ATOM 887 O O . TYR A 1 116 ? 13.623 0.560 25.268 1.00 92.81 116 TYR A O 1
ATOM 895 N N . VAL A 1 117 ? 12.404 -1.158 26.051 1.00 89.50 117 VAL A N 1
ATOM 896 C CA . VAL A 1 117 ? 13.518 -1.973 26.545 1.00 89.50 117 VAL A CA 1
ATOM 897 C C . VAL A 1 117 ? 13.767 -3.100 25.545 1.00 89.50 117 VAL A C 1
ATOM 899 O O . VAL A 1 117 ? 12.950 -4.014 25.421 1.00 89.50 117 VAL A O 1
ATOM 902 N N . SER A 1 118 ? 14.854 -2.984 24.784 1.00 63.75 118 SER A N 1
ATOM 903 C CA . SER A 1 118 ? 15.496 -4.064 24.018 1.00 63.75 118 SER A CA 1
ATOM 904 C C . SER A 1 118 ? 16.892 -4.291 24.570 1.00 63.75 118 SER A C 1
ATOM 906 O O . SER A 1 118 ? 17.528 -3.278 24.937 1.00 63.75 118 SER A O 1
#

Organism: Limosilactobacillus fermentum (NCBI:txid1613)

InterPro domains:
  IPR000453 Chorismate synthase [PF01264] (1-117)
  IPR000453 Chorismate synthase [PTHR21085] (1-117)
  IPR035904 Chorismate synthase AroC superfamily [G3DSA:3.60.150.10] (1-118)
  IPR035904 Chorismate synthase AroC superfamily [SSF103263] (1-117)

Foldseek 3Di:
DVVPDPDCVVVCVPVDPVVVVVVVVVVVVVQVVCVVLVKHKDKAFQWKAPDGQDDPDDDDRVVLVVQLVVDPRSGNRPVCRVVVVVVCVVCVVVVHDIDGDMDMDMPNDDPPPDDPPD

Nearest PDB structures (foldseek):
  1qxo-assembly1_A  TM=9.629E-01  e=1.146E-08  Streptococcus pneumoniae
  4bai-assembly1_A  TM=8.814E-01  e=3.186E-06  Mycobacterium tuberculosis
  4baj-assembly1_A  TM=8.745E-01  e=8.231E-06  Mycobacterium tuberculosis
  4ecd-assembly1_A-2  TM=8.458E-01  e=1.011E-04  Bifidobacterium longum subsp. infantis ATCC 15697 = JCM 1222 = DSM 20088
  4ecd-assembly1_B-2  TM=8.440E-01  e=1.862E-04  Bifidobacterium longum subsp. infantis ATCC 15697 = JCM 1222 = DSM 20088